Protein AF-A0A962C356-F1 (afdb_monomer_lite)

Secondary structure (DSSP, 8-state):
-EEEEE-TT--SPPPS-HHHHHHHHHHHHHHHHHH-SSS-EEEEEEEEEE-SS-EEEEEEEEE--

Radius of gyration: 13.28 Å; chains: 1; bounding box: 26×22×36 Å

Structure (mmCIF, N/CA/C/O backbone):
data_AF-A0A962C356-F1
#
_entry.id   AF-A0A962C356-F1
#
loop_
_atom_site.group_PDB
_atom_site.id
_atom_site.type_symbol
_atom_site.label_atom_id
_atom_site.label_alt_id
_atom_site.label_comp_id
_atom_site.label_asym_id
_atom_site.label_entity_id
_atom_site.label_seq_id
_atom_site.pdbx_PDB_ins_code
_atom_site.Cartn_x
_atom_site.Cartn_y
_atom_site.Cartn_z
_atom_site.occupancy
_atom_site.B_iso_or_equiv
_atom_site.auth_seq_id
_atom_site.auth_comp_id
_atom_site.auth_asym_id
_atom_site.auth_atom_id
_atom_site.pdbx_PDB_model_num
ATOM 1 N N . SER A 1 1 ? -12.535 2.012 11.630 1.00 85.00 1 SER A N 1
ATOM 2 C CA . SER A 1 1 ? -12.588 0.866 10.687 1.00 85.00 1 SER A CA 1
ATOM 3 C C . SER A 1 1 ? -11.320 0.850 9.846 1.00 85.00 1 SER A C 1
ATOM 5 O O . SER A 1 1 ? -10.600 1.841 9.861 1.00 85.00 1 SER A O 1
ATOM 7 N N . PHE A 1 2 ? -11.039 -0.247 9.137 1.00 89.75 2 PHE A N 1
ATOM 8 C CA . PHE A 1 2 ? -9.937 -0.327 8.173 1.00 89.75 2 PHE A CA 1
ATOM 9 C C . PHE A 1 2 ? -10.484 -0.612 6.780 1.00 89.75 2 PHE A C 1
ATOM 11 O O . PHE A 1 2 ? -11.272 -1.543 6.623 1.00 89.75 2 PHE A O 1
ATOM 18 N N . CYS A 1 3 ? -10.060 0.172 5.792 1.00 93.62 3 CYS A N 1
ATOM 19 C CA . CYS A 1 3 ? -10.247 -0.153 4.380 1.00 93.62 3 CYS A CA 1
ATOM 20 C C . CYS A 1 3 ? -8.891 -0.323 3.708 1.00 93.62 3 CYS A C 1
ATOM 22 O O . CYS A 1 3 ? -7.965 0.441 3.974 1.00 93.62 3 CYS A O 1
ATOM 24 N N . VAL A 1 4 ? -8.800 -1.319 2.831 1.00 93.88 4 VAL A N 1
ATOM 25 C CA . VAL A 1 4 ? -7.631 -1.549 1.985 1.00 93.88 4 VAL A CA 1
ATOM 26 C C . VAL A 1 4 ? -8.076 -1.488 0.535 1.00 93.88 4 VAL A C 1
ATOM 28 O O . VAL A 1 4 ? -9.027 -2.173 0.158 1.00 93.88 4 VAL A O 1
ATOM 31 N N . ALA A 1 5 ? -7.389 -0.678 -0.261 1.00 94.38 5 ALA A N 1
ATOM 32 C CA . ALA A 1 5 ? -7.580 -0.586 -1.698 1.00 94.38 5 ALA A CA 1
ATOM 33 C C . ALA A 1 5 ? -6.270 -0.923 -2.415 1.00 94.38 5 ALA A C 1
ATOM 35 O O . ALA A 1 5 ? -5.193 -0.480 -2.020 1.00 94.38 5 ALA A O 1
ATOM 36 N N . LEU A 1 6 ? -6.374 -1.721 -3.469 1.00 93.81 6 LEU A N 1
ATOM 37 C CA . LEU A 1 6 ? -5.275 -2.001 -4.381 1.00 93.81 6 LEU A CA 1
ATOM 38 C C . LEU A 1 6 ? -5.705 -1.519 -5.756 1.00 93.81 6 LEU A C 1
ATOM 40 O O . LEU A 1 6 ? -6.831 -1.798 -6.176 1.00 93.81 6 LEU A O 1
ATOM 44 N N . ASP A 1 7 ? -4.817 -0.805 -6.434 1.00 94.94 7 ASP A N 1
ATOM 45 C CA . ASP A 1 7 ? -5.012 -0.459 -7.832 1.00 94.94 7 ASP A CA 1
ATOM 46 C C . ASP A 1 7 ? -5.186 -1.750 -8.655 1.00 94.94 7 ASP A C 1
ATOM 48 O O . ASP A 1 7 ? -4.313 -2.624 -8.614 1.00 94.94 7 ASP A O 1
ATOM 52 N N . PRO A 1 8 ? -6.308 -1.914 -9.383 1.00 92.88 8 PRO A N 1
ATOM 53 C CA . PRO A 1 8 ? -6.571 -3.118 -10.165 1.00 92.88 8 PRO A CA 1
ATOM 54 C C . PRO A 1 8 ? -5.566 -3.341 -11.304 1.00 92.88 8 PRO A C 1
ATOM 56 O O . PRO A 1 8 ? -5.515 -4.448 -11.837 1.00 92.88 8 PRO A O 1
ATOM 59 N N . ALA A 1 9 ? -4.777 -2.328 -11.683 1.00 91.69 9 ALA A N 1
ATOM 60 C CA . ALA A 1 9 ? -3.680 -2.481 -12.637 1.00 91.69 9 ALA A CA 1
ATOM 61 C C . ALA A 1 9 ? -2.498 -3.289 -12.070 1.00 91.69 9 ALA A C 1
ATOM 63 O O . ALA A 1 9 ? -1.694 -3.816 -12.836 1.00 91.69 9 ALA A O 1
ATOM 64 N N . ILE A 1 10 ? -2.405 -3.450 -10.745 1.00 89.56 10 ILE A N 1
ATOM 65 C CA . ILE A 1 10 ? -1.398 -4.301 -10.104 1.00 89.56 10 ILE A CA 1
ATOM 66 C C . ILE A 1 10 ? -1.835 -5.762 -10.270 1.00 89.56 10 ILE A C 1
ATOM 68 O O . ILE A 1 10 ? -2.538 -6.329 -9.434 1.00 89.56 10 ILE A O 1
ATOM 72 N N . THR A 1 11 ? -1.450 -6.363 -11.393 1.00 74.38 11 THR A N 1
ATOM 73 C CA . THR A 1 11 ? -1.876 -7.721 -11.774 1.00 74.38 11 THR A CA 1
ATOM 74 C C . THR A 1 11 ? -0.935 -8.824 -11.278 1.00 74.38 11 THR A C 1
ATOM 76 O O . THR A 1 11 ? -1.329 -9.991 -11.241 1.00 74.38 11 THR A O 1
ATOM 79 N N . ASP A 1 12 ? 0.259 -8.450 -10.807 1.00 73.19 12 ASP A N 1
ATOM 80 C CA . ASP A 1 12 ? 1.340 -9.368 -10.456 1.00 73.19 12 ASP A CA 1
ATOM 81 C C . ASP A 1 12 ? 1.694 -9.396 -8.963 1.00 73.19 12 ASP A C 1
ATOM 83 O O . ASP A 1 12 ? 1.409 -8.492 -8.173 1.00 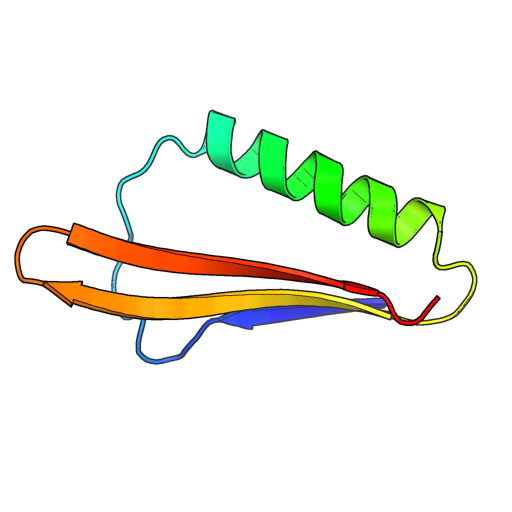73.19 12 ASP A O 1
ATOM 87 N N . ARG A 1 13 ? 2.404 -10.461 -8.576 1.00 76.81 13 ARG A N 1
ATOM 88 C CA . ARG A 1 13 ? 3.156 -10.500 -7.320 1.00 76.81 13 ARG A CA 1
ATOM 89 C C . ARG A 1 13 ? 4.452 -9.712 -7.488 1.00 76.81 13 ARG A C 1
ATOM 91 O O . ARG A 1 13 ? 5.313 -10.104 -8.264 1.00 76.81 13 ARG A O 1
ATOM 98 N N . VAL A 1 14 ? 4.602 -8.645 -6.710 1.00 82.25 14 VAL A N 1
ATOM 99 C CA . VAL A 1 14 ? 5.819 -7.825 -6.691 1.00 82.25 14 VAL A CA 1
ATOM 100 C C . VAL A 1 14 ? 6.852 -8.451 -5.757 1.00 82.25 14 VAL A C 1
ATOM 102 O O . VAL A 1 14 ? 6.565 -8.707 -4.585 1.00 82.25 14 VAL A O 1
ATOM 105 N N . GLU A 1 15 ? 8.062 -8.684 -6.263 1.00 87.56 15 GLU A N 1
ATOM 106 C CA . GLU A 1 15 ? 9.204 -9.058 -5.430 1.00 87.56 15 GLU A CA 1
ATOM 107 C C . GLU A 1 15 ? 9.772 -7.820 -4.728 1.00 87.56 15 GLU A C 1
ATOM 109 O O . GLU A 1 15 ? 10.173 -6.844 -5.358 1.00 87.56 15 GLU A O 1
ATOM 114 N N . ALA A 1 16 ? 9.788 -7.854 -3.397 1.00 86.25 16 ALA A N 1
ATOM 115 C CA . ALA A 1 16 ? 10.306 -6.785 -2.553 1.00 86.25 16 ALA A CA 1
ATOM 116 C C . ALA A 1 16 ? 10.768 -7.347 -1.200 1.00 86.25 16 ALA A C 1
ATOM 118 O O . ALA A 1 16 ? 10.430 -8.475 -0.828 1.00 86.25 16 ALA A O 1
ATOM 119 N N . ASP A 1 17 ? 11.488 -6.541 -0.415 1.00 93.75 17 ASP A N 1
ATOM 120 C CA . ASP A 1 17 ? 11.734 -6.849 0.998 1.00 93.75 17 ASP A CA 1
ATOM 121 C C . ASP A 1 17 ? 10.441 -6.653 1.806 1.00 93.75 17 ASP A C 1
ATOM 123 O O . ASP A 1 17 ? 10.131 -5.569 2.315 1.00 93.75 17 ASP A O 1
ATOM 127 N N . ALA A 1 18 ? 9.669 -7.733 1.911 1.00 90.88 18 ALA A N 1
ATOM 128 C CA . ALA A 1 18 ? 8.389 -7.745 2.605 1.00 90.88 18 ALA A CA 1
ATOM 129 C C . ALA A 1 18 ? 8.511 -7.369 4.092 1.00 90.88 18 ALA A C 1
ATOM 131 O O . ALA A 1 18 ? 7.586 -6.777 4.652 1.00 90.88 18 ALA A O 1
ATOM 132 N N . HIS A 1 19 ? 9.640 -7.675 4.741 1.00 94.00 19 HIS A N 1
ATOM 133 C CA . HIS A 1 19 ? 9.832 -7.376 6.158 1.00 94.00 19 HIS A CA 1
ATOM 134 C C . HIS A 1 19 ? 10.047 -5.875 6.376 1.00 94.00 19 HIS A C 1
ATOM 136 O O . HIS A 1 19 ? 9.409 -5.265 7.239 1.00 94.00 19 HIS A O 1
ATOM 142 N N . HIS A 1 20 ? 10.913 -5.257 5.571 1.00 95.62 20 HIS A N 1
ATOM 143 C CA . HIS A 1 20 ? 11.146 -3.817 5.637 1.00 95.62 20 HIS A CA 1
ATOM 144 C C . HIS A 1 20 ? 9.887 -3.025 5.275 1.00 95.62 20 HIS A C 1
ATOM 146 O O . HIS A 1 20 ? 9.521 -2.110 6.019 1.00 95.62 20 HIS A O 1
ATOM 152 N N . LEU A 1 21 ? 9.193 -3.408 4.198 1.00 93.50 21 LEU A N 1
ATOM 153 C CA . LEU A 1 21 ? 7.937 -2.776 3.792 1.00 93.50 21 LEU A CA 1
ATOM 154 C C . LEU A 1 21 ? 6.861 -2.922 4.876 1.00 93.50 21 LEU A C 1
ATOM 156 O O . LEU A 1 21 ? 6.256 -1.930 5.284 1.00 93.50 21 LEU A O 1
ATOM 160 N N . GLY A 1 22 ? 6.675 -4.135 5.405 1.00 94.19 22 GLY A N 1
ATOM 161 C CA . GLY A 1 22 ? 5.712 -4.404 6.470 1.00 94.19 22 GLY A CA 1
ATOM 162 C C . GLY A 1 22 ? 5.962 -3.551 7.714 1.00 94.19 22 GLY A C 1
ATOM 163 O O . GLY A 1 22 ? 5.020 -3.001 8.282 1.00 94.19 22 GLY A O 1
ATOM 164 N N . ARG A 1 23 ? 7.229 -3.353 8.102 1.00 97.25 23 ARG A N 1
ATOM 165 C CA . ARG A 1 23 ? 7.590 -2.494 9.240 1.00 97.25 23 ARG A CA 1
ATOM 166 C C . ARG A 1 23 ? 7.235 -1.022 9.007 1.00 97.25 23 ARG A C 1
ATOM 168 O O . ARG A 1 23 ? 6.765 -0.365 9.934 1.00 97.25 23 ARG A O 1
ATOM 175 N N . VAL A 1 24 ? 7.455 -0.499 7.798 1.00 96.31 24 VAL A N 1
ATOM 176 C CA . VAL A 1 24 ? 7.072 0.882 7.449 1.00 96.31 24 VAL A CA 1
ATOM 177 C C . VAL A 1 24 ? 5.554 1.043 7.515 1.00 96.31 24 VAL A C 1
ATOM 179 O O . VAL A 1 24 ? 5.068 1.941 8.202 1.00 96.31 24 VAL A O 1
ATOM 182 N N . LEU A 1 25 ? 4.809 0.141 6.872 1.00 95.12 25 LEU A N 1
ATOM 183 C CA . LEU A 1 25 ? 3.346 0.192 6.844 1.00 95.12 25 LEU A CA 1
ATOM 184 C C . LEU A 1 25 ? 2.737 0.049 8.240 1.00 95.12 25 L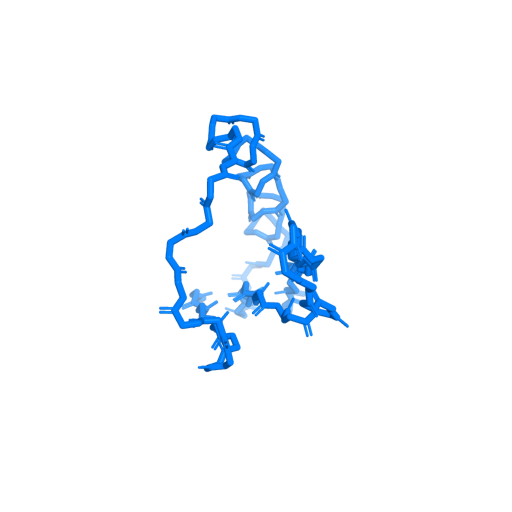EU A C 1
ATOM 186 O O . LEU A 1 25 ? 1.816 0.788 8.579 1.00 95.12 25 LEU A O 1
ATOM 190 N N . LEU A 1 26 ? 3.279 -0.840 9.077 1.00 94.75 26 LEU A N 1
ATOM 191 C CA . LEU A 1 26 ? 2.808 -1.026 10.449 1.00 94.75 26 LEU A CA 1
ATOM 192 C C . LEU A 1 26 ? 3.013 0.230 11.301 1.00 94.75 26 LEU A C 1
ATOM 194 O O . LEU A 1 26 ? 2.131 0.582 12.078 1.00 94.75 26 LEU A O 1
ATOM 198 N N . ASN A 1 27 ? 4.142 0.926 11.141 1.00 96.38 27 ASN A N 1
ATOM 199 C CA . ASN A 1 27 ? 4.376 2.189 11.841 1.00 96.38 27 ASN A CA 1
ATOM 200 C C . ASN A 1 27 ? 3.367 3.264 11.421 1.00 96.38 27 ASN A C 1
ATOM 202 O O . ASN A 1 27 ? 2.801 3.940 12.278 1.00 96.38 27 ASN A O 1
ATOM 206 N N . LEU A 1 28 ? 3.117 3.414 10.118 1.00 95.38 28 LEU A N 1
ATOM 207 C CA . LEU A 1 28 ? 2.175 4.414 9.610 1.00 95.38 28 LEU A CA 1
ATOM 208 C C . LEU A 1 28 ? 0.730 4.094 10.019 1.00 95.38 28 LEU A C 1
ATOM 210 O O . LEU A 1 28 ? 0.046 4.955 10.565 1.00 95.38 28 LEU A O 1
ATOM 214 N N . ALA A 1 29 ? 0.288 2.847 9.838 1.00 94.00 29 ALA A N 1
ATOM 215 C CA . ALA A 1 29 ? -1.048 2.406 10.235 1.00 94.00 29 ALA A CA 1
ATOM 216 C C . ALA A 1 29 ? -1.245 2.440 11.758 1.00 94.00 29 ALA A C 1
ATOM 218 O O . ALA A 1 29 ? -2.307 2.827 12.238 1.00 94.00 29 ALA A O 1
ATOM 219 N N . GLY A 1 30 ? -0.217 2.075 12.529 1.00 92.94 30 GLY A N 1
ATOM 220 C CA . GLY A 1 30 ? -0.235 2.163 13.987 1.00 92.94 30 GLY A CA 1
ATOM 221 C C . GLY A 1 30 ? -0.378 3.603 14.475 1.00 92.94 30 GLY A C 1
ATOM 222 O O . GLY A 1 30 ? -1.137 3.856 15.410 1.00 92.94 30 GLY A O 1
ATOM 223 N N . ASN A 1 31 ? 0.286 4.553 13.808 1.00 94.19 31 ASN A N 1
ATOM 224 C CA . ASN A 1 31 ? 0.102 5.976 14.077 1.00 94.19 31 ASN A CA 1
ATOM 225 C C . ASN A 1 31 ? -1.325 6.422 13.744 1.00 94.19 31 ASN A C 1
ATOM 227 O O . ASN A 1 31 ? -1.977 6.988 14.612 1.00 94.19 31 ASN A O 1
ATOM 231 N N . ALA A 1 32 ? -1.830 6.109 12.550 1.00 93.88 32 ALA A N 1
ATOM 232 C CA . ALA A 1 32 ? -3.197 6.445 12.149 1.00 93.88 32 ALA A CA 1
ATOM 233 C C . ALA A 1 32 ? -4.235 5.960 13.180 1.00 93.88 32 ALA A C 1
ATOM 235 O O . ALA A 1 32 ? -5.002 6.750 13.715 1.00 93.88 32 ALA A O 1
ATOM 236 N N . VAL A 1 33 ? -4.180 4.684 13.586 1.00 91.50 33 VAL A N 1
ATOM 237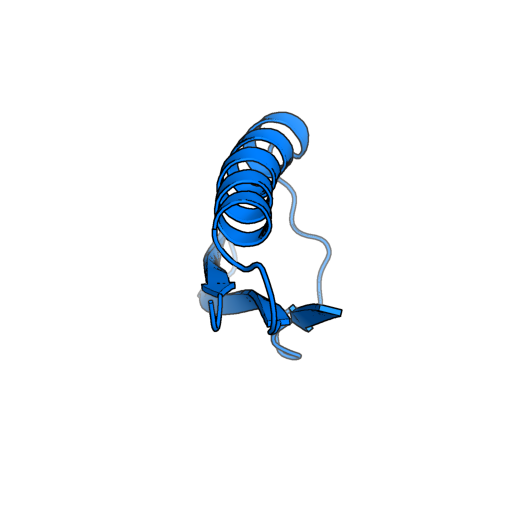 C CA . VAL A 1 33 ? -5.082 4.143 14.625 1.00 91.50 33 VAL A CA 1
ATOM 238 C C . VAL A 1 33 ? -4.955 4.875 15.953 1.00 91.50 33 VAL A C 1
ATOM 240 O O . VAL A 1 33 ? -5.957 5.107 16.622 1.00 91.50 33 VAL A O 1
ATOM 243 N N . LYS A 1 34 ? -3.728 5.209 16.363 1.00 91.69 34 LYS A N 1
ATOM 244 C CA . LYS A 1 34 ? -3.485 5.895 17.633 1.00 91.69 34 LYS A CA 1
ATOM 245 C C . LYS A 1 34 ? -4.163 7.268 17.679 1.00 91.69 34 LYS A C 1
ATOM 247 O O . LYS A 1 34 ? -4.534 7.699 18.768 1.00 91.69 34 LYS A O 1
ATOM 252 N N . PHE A 1 35 ? -4.290 7.945 16.538 1.00 89.81 35 PHE A N 1
ATOM 253 C CA . PHE A 1 35 ? -4.830 9.303 16.454 1.00 89.81 35 PHE A CA 1
ATOM 254 C C . PHE A 1 35 ? -6.292 9.367 15.986 1.00 89.81 35 PHE A C 1
ATOM 256 O O . PHE A 1 35 ? -6.940 10.383 16.205 1.00 89.81 35 PHE A O 1
ATOM 263 N N . THR A 1 36 ? -6.855 8.282 15.448 1.00 92.00 36 THR A N 1
ATOM 264 C CA . THR A 1 36 ? -8.271 8.210 15.054 1.00 92.00 36 THR A CA 1
ATOM 265 C C . THR A 1 36 ? -9.137 7.551 16.133 1.00 92.00 36 THR A C 1
ATOM 267 O O . THR A 1 36 ? -9.351 6.337 16.128 1.00 92.00 36 THR A O 1
ATOM 270 N N . GLU A 1 37 ? -9.712 8.343 17.045 1.00 86.19 37 GLU A N 1
ATOM 271 C CA . GLU A 1 37 ? -10.639 7.824 18.071 1.00 86.19 37 GLU A CA 1
ATOM 272 C C . GLU A 1 37 ? -11.987 7.368 17.487 1.00 86.19 37 GLU A C 1
ATOM 274 O O . GLU A 1 37 ? -12.583 6.384 17.936 1.00 86.19 37 GLU A O 1
ATOM 279 N N . ARG A 1 38 ? -12.491 8.090 16.479 1.00 87.62 38 ARG A N 1
ATOM 280 C CA . ARG A 1 38 ? -13.716 7.763 15.740 1.00 87.62 38 ARG A CA 1
ATOM 281 C C . ARG A 1 38 ? -13.513 8.101 14.274 1.00 87.62 38 ARG A C 1
ATOM 283 O O . ARG A 1 38 ? -13.286 9.252 13.939 1.00 87.62 38 ARG A O 1
ATOM 290 N N . GLY A 1 39 ? -13.634 7.104 13.407 1.00 90.31 39 GLY A N 1
ATOM 291 C CA . GLY A 1 39 ? -13.396 7.282 11.981 1.00 90.31 39 GLY A CA 1
ATOM 292 C C . GLY A 1 39 ? -12.844 6.027 11.324 1.00 90.31 39 GLY A C 1
ATOM 293 O O . GLY A 1 39 ? -13.049 4.895 11.795 1.00 90.31 39 GLY A O 1
ATOM 294 N N . GLN A 1 40 ? -12.142 6.234 10.220 1.00 93.12 40 GLN A N 1
ATOM 295 C CA . GLN A 1 40 ? -11.576 5.183 9.401 1.00 93.12 40 GLN A CA 1
ATOM 296 C C . GLN A 1 40 ? -10.105 5.446 9.102 1.00 93.12 40 GLN A C 1
ATOM 298 O O . GLN A 1 40 ? -9.698 6.584 8.909 1.00 93.12 40 GLN A O 1
ATOM 303 N N . VAL A 1 41 ? -9.338 4.360 9.034 1.00 95.19 41 VAL A N 1
ATOM 304 C CA . VAL A 1 41 ? -8.000 4.341 8.451 1.00 95.19 41 VAL A CA 1
ATOM 305 C C . VAL A 1 41 ? -8.103 3.655 7.090 1.00 95.19 41 VAL A C 1
ATOM 307 O O . VAL A 1 41 ? -8.570 2.515 6.986 1.00 95.19 41 VAL A O 1
ATOM 310 N N . ASN A 1 42 ? -7.691 4.361 6.049 1.00 95.88 42 ASN A N 1
ATOM 311 C CA . ASN A 1 42 ? -7.631 3.901 4.673 1.00 95.88 42 ASN A CA 1
ATOM 312 C C . ASN A 1 42 ? -6.177 3.615 4.316 1.00 95.88 42 ASN A C 1
ATOM 314 O O . ASN A 1 42 ? -5.304 4.459 4.505 1.00 95.88 42 ASN A O 1
ATOM 318 N N . VAL A 1 43 ? -5.920 2.423 3.793 1.00 96.00 43 VAL A N 1
ATOM 319 C CA . VAL A 1 43 ? -4.627 2.052 3.226 1.00 96.00 43 VAL A CA 1
ATOM 320 C C . VAL A 1 43 ? -4.830 1.814 1.741 1.00 96.00 43 VAL A C 1
ATOM 322 O O . VAL A 1 43 ? -5.679 1.004 1.369 1.00 96.00 43 VAL A O 1
ATOM 325 N N . ALA A 1 44 ? -4.066 2.494 0.894 1.00 96.25 44 ALA A N 1
ATOM 326 C CA . ALA A 1 44 ? -4.123 2.269 -0.543 1.00 96.25 44 ALA A CA 1
ATOM 327 C 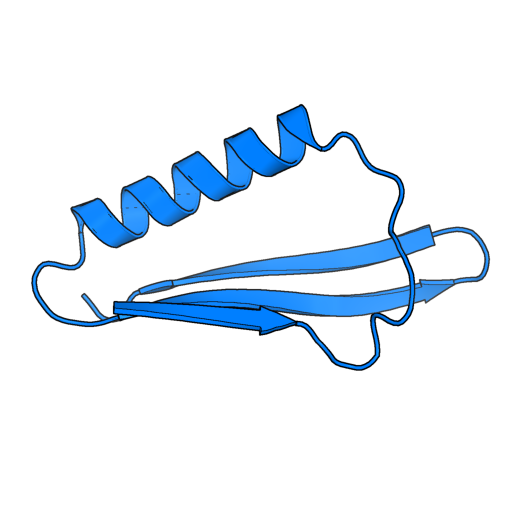C . ALA A 1 44 ? -2.740 2.003 -1.133 1.00 96.25 44 ALA A C 1
ATOM 329 O O . ALA A 1 44 ? -1.715 2.452 -0.607 1.00 96.25 44 ALA A O 1
ATOM 330 N N . VAL A 1 45 ? -2.733 1.237 -2.221 1.00 95.75 45 VAL A N 1
ATOM 331 C CA . VAL A 1 45 ? -1.552 1.009 -3.047 1.00 95.75 45 VAL A CA 1
ATOM 332 C C . VAL A 1 45 ? -1.889 1.377 -4.480 1.00 95.75 45 VAL A C 1
ATOM 334 O O . VAL A 1 45 ? -2.706 0.703 -5.104 1.00 95.75 45 VAL A O 1
ATOM 337 N N . ASP A 1 46 ? -1.238 2.421 -4.982 1.00 96.56 46 ASP A N 1
ATOM 338 C CA . ASP A 1 46 ? -1.417 2.914 -6.346 1.00 96.56 46 ASP A CA 1
ATOM 339 C C . ASP A 1 46 ? -0.211 2.541 -7.210 1.00 96.56 46 ASP A C 1
ATOM 341 O O . ASP A 1 46 ? 0.943 2.677 -6.775 1.00 96.56 46 ASP A O 1
ATOM 345 N N . LEU A 1 47 ? -0.459 2.125 -8.452 1.00 95.00 47 LEU A N 1
ATOM 346 C CA . LEU A 1 47 ? 0.598 1.954 -9.440 1.00 95.00 47 LEU A CA 1
ATOM 347 C C . LEU A 1 47 ? 0.926 3.317 -10.060 1.00 95.00 47 LEU A C 1
ATOM 349 O O . LEU A 1 47 ? 0.114 3.909 -10.763 1.00 95.00 47 LEU A O 1
ATOM 353 N N . LEU A 1 48 ? 2.125 3.842 -9.801 1.00 96.38 48 LEU A N 1
ATOM 354 C CA . LEU A 1 48 ? 2.559 5.109 -10.401 1.00 96.38 48 LEU A CA 1
ATOM 355 C C . LEU A 1 48 ? 3.244 4.912 -11.748 1.00 96.38 48 LEU A C 1
ATOM 357 O O . LEU A 1 48 ? 3.198 5.801 -12.595 1.00 96.38 48 LEU A O 1
ATOM 361 N N . GLU A 1 49 ? 3.971 3.810 -11.895 1.00 94.62 49 GLU A N 1
ATOM 362 C CA . GLU A 1 49 ? 4.716 3.476 -13.103 1.00 94.62 49 GLU A CA 1
ATOM 363 C C . GLU A 1 49 ? 4.999 1.975 -13.126 1.00 94.62 49 GLU A C 1
ATOM 365 O O . GLU A 1 49 ? 5.360 1.393 -12.102 1.00 94.62 49 GLU A O 1
ATOM 370 N N . GLU A 1 50 ? 4.857 1.373 -14.299 1.00 91.75 50 GLU A N 1
ATOM 371 C CA . GLU A 1 50 ? 5.246 -0.002 -14.585 1.00 91.75 50 GLU A CA 1
ATOM 372 C C . GLU A 1 50 ? 6.160 0.012 -15.804 1.00 91.75 50 GLU A C 1
ATOM 374 O O . GLU A 1 50 ? 5.845 0.608 -16.838 1.00 91.75 50 GLU A O 1
ATOM 379 N N . THR A 1 51 ? 7.304 -0.646 -15.676 1.00 90.81 51 THR A N 1
ATOM 380 C CA . THR A 1 51 ? 8.225 -0.902 -16.778 1.00 90.81 51 THR A CA 1
ATOM 381 C C . THR A 1 51 ? 8.509 -2.402 -16.847 1.00 90.81 51 THR A C 1
ATOM 383 O O . THR A 1 51 ? 8.230 -3.123 -15.891 1.00 90.81 51 THR A O 1
ATOM 386 N N . PRO A 1 52 ? 9.148 -2.902 -17.919 1.00 88.81 52 PRO A N 1
ATOM 387 C CA . PRO A 1 52 ? 9.518 -4.316 -17.998 1.00 88.81 52 PRO A CA 1
ATOM 388 C C . PRO A 1 52 ? 10.455 -4.818 -16.883 1.00 88.81 52 PRO A C 1
ATOM 390 O O . PRO A 1 52 ? 10.666 -6.023 -16.785 1.00 88.81 52 PRO A O 1
ATOM 393 N N . LEU A 1 53 ? 11.072 -3.924 -16.100 1.00 88.56 53 LEU A N 1
ATOM 394 C CA . LEU A 1 53 ? 12.066 -4.272 -15.078 1.00 88.56 53 LEU A CA 1
ATOM 395 C C . LEU A 1 53 ? 11.640 -3.909 -13.654 1.00 88.56 53 LEU A C 1
ATOM 397 O O . LEU A 1 53 ? 12.166 -4.488 -12.706 1.00 88.56 53 LEU A O 1
ATOM 401 N N . GLU A 1 54 ? 10.737 -2.9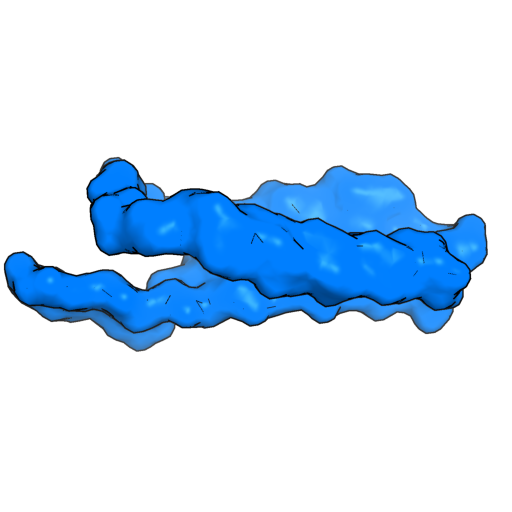44 -13.487 1.00 90.00 54 GLU A N 1
ATOM 402 C CA . GLU A 1 54 ? 10.399 -2.418 -12.169 1.00 90.00 54 GLU A CA 1
ATOM 403 C C . GLU A 1 54 ? 8.984 -1.851 -12.091 1.00 90.00 54 GLU A C 1
ATOM 405 O O . GLU A 1 54 ? 8.424 -1.346 -13.067 1.00 90.00 54 GLU A O 1
ATOM 410 N N . TYR A 1 55 ? 8.460 -1.884 -10.869 1.00 90.88 55 TYR A N 1
ATOM 411 C CA . TYR A 1 55 ? 7.221 -1.243 -10.467 1.00 90.88 55 TYR A CA 1
ATOM 412 C C . TYR A 1 55 ? 7.534 -0.073 -9.537 1.00 90.88 55 TYR A C 1
ATOM 414 O O . TYR A 1 55 ? 8.259 -0.229 -8.550 1.00 90.88 55 TYR A O 1
ATOM 422 N N . ARG A 1 56 ? 6.918 1.084 -9.782 1.00 94.12 56 ARG A N 1
ATOM 423 C CA . ARG A 1 56 ? 6.883 2.186 -8.820 1.00 94.12 56 ARG A CA 1
ATOM 424 C C . ARG A 1 56 ? 5.504 2.258 -8.186 1.00 94.12 56 ARG A C 1
ATOM 426 O O . ARG A 1 56 ? 4.558 2.762 -8.785 1.00 94.12 56 ARG A O 1
ATOM 433 N N . LEU A 1 57 ? 5.414 1.784 -6.949 1.00 94.31 57 LEU A N 1
ATOM 434 C CA . LEU A 1 57 ? 4.180 1.789 -6.169 1.00 94.31 57 LEU A CA 1
ATOM 435 C C . LEU A 1 57 ? 4.157 2.953 -5.179 1.00 94.31 57 LEU A C 1
ATOM 437 O O . LEU A 1 57 ? 5.173 3.286 -4.562 1.00 94.31 57 LEU A O 1
ATOM 441 N N . ARG A 1 58 ? 2.981 3.543 -4.982 1.00 96.00 58 ARG A N 1
ATOM 442 C CA . ARG A 1 58 ? 2.710 4.460 -3.876 1.00 96.00 58 ARG A CA 1
ATOM 443 C C . ARG A 1 58 ? 1.898 3.734 -2.826 1.00 96.00 58 ARG A C 1
ATOM 445 O O . ARG A 1 58 ? 0.812 3.264 -3.117 1.00 96.00 58 ARG A O 1
ATOM 452 N N . PHE A 1 59 ? 2.397 3.729 -1.600 1.00 95.94 59 PHE A N 1
ATOM 453 C CA . PHE A 1 59 ? 1.625 3.320 -0.436 1.00 95.94 59 PHE A CA 1
ATOM 454 C C . PHE A 1 59 ? 1.126 4.575 0.275 1.00 95.94 59 PHE A C 1
ATOM 456 O O . PHE A 1 59 ? 1.921 5.475 0.558 1.00 95.94 59 PHE A O 1
ATOM 463 N N . SER A 1 60 ? -0.166 4.638 0.569 1.00 96.62 60 SER A N 1
ATOM 464 C CA . SER A 1 60 ? -0.770 5.715 1.350 1.00 96.62 60 SER A CA 1
ATOM 465 C C . SER A 1 60 ? -1.494 5.145 2.565 1.00 96.62 60 SER A C 1
ATOM 467 O O . SER A 1 60 ? -2.098 4.074 2.511 1.00 96.62 60 SER A O 1
ATOM 469 N N . VAL A 1 61 ? -1.385 5.860 3.683 1.00 96.06 61 VAL A N 1
ATOM 470 C CA . VAL A 1 61 ? -2.177 5.631 4.891 1.00 96.06 61 VAL A CA 1
ATOM 471 C C . VAL A 1 61 ? -2.827 6.964 5.215 1.00 96.06 61 VAL A C 1
ATOM 473 O O . VAL A 1 61 ? -2.126 7.934 5.496 1.00 96.06 61 VAL A O 1
ATOM 476 N N . GLU A 1 62 ? -4.145 7.012 5.118 1.00 95.19 62 GLU A N 1
ATOM 477 C CA . GLU A 1 62 ? -4.954 8.193 5.394 1.00 95.19 62 GLU A CA 1
ATOM 478 C C . GLU A 1 62 ? -5.920 7.864 6.519 1.00 95.19 62 GLU A C 1
ATOM 480 O O . GLU A 1 62 ? -6.537 6.799 6.533 1.00 95.19 62 GLU A O 1
ATOM 485 N N . ASP A 1 63 ? -6.051 8.769 7.469 1.00 93.81 63 ASP A N 1
ATOM 486 C CA . ASP A 1 63 ? -6.954 8.616 8.589 1.00 93.81 63 ASP A CA 1
ATOM 487 C C . ASP A 1 63 ? -7.945 9.779 8.633 1.00 93.81 63 ASP A C 1
ATOM 489 O O . ASP A 1 63 ? -7.667 10.867 8.133 1.00 93.81 63 ASP A O 1
ATOM 493 N N . THR A 1 64 ? -9.141 9.522 9.156 1.00 88.88 64 THR A N 1
ATOM 494 C CA . THR A 1 64 ? -10.215 10.525 9.237 1.00 88.88 64 THR A CA 1
ATOM 495 C C . THR A 1 64 ? -10.419 11.039 10.666 1.00 88.88 64 THR A C 1
ATOM 497 O O . THR A 1 64 ? -11.543 11.431 10.995 1.00 88.88 64 THR A O 1
ATOM 500 N N . GLY A 1 65 ? -9.408 10.880 11.528 1.00 74.94 65 GLY A N 1
ATOM 501 C CA . GLY A 1 65 ? -9.449 11.222 12.953 1.00 74.94 65 GLY A CA 1
ATOM 502 C C . GLY A 1 65 ? -9.451 12.712 13.229 1.00 74.94 65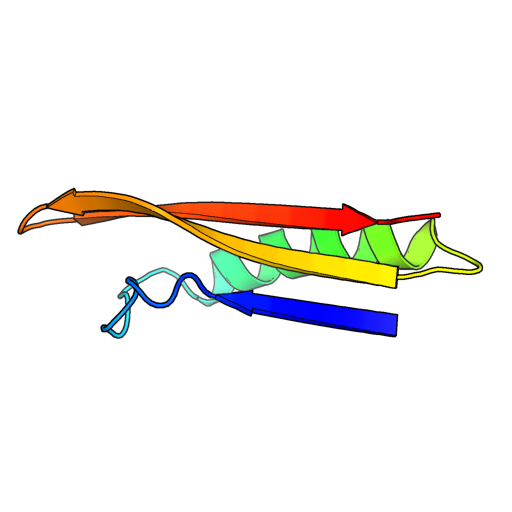 GLY A C 1
ATOM 503 O O . GLY A 1 65 ? -8.849 13.472 12.441 1.00 74.94 65 GLY A O 1
#

Foldseek 3Di:
DEEEEEDPVCPDDDDDPPVVVVVVVCVLQVVQVVPPPDWYWYWYKDFPDDDPVDTDIDIDIDHPD

Sequence (65 aa):
SFCVALDPAITDRVEADAHHLGRVLLNLAGNAVKFTERGQVNVAVDLLEETPLEYRLRFSVEDTG

pLDDT: mean 91.73, std 5.37, range [73.19, 97.25]